Protein AF-A0A536WV20-F1 (afdb_monomer_lite)

Structure (mmCIF, N/CA/C/O backbone):
data_AF-A0A536WV20-F1
#
_entry.id   AF-A0A536WV20-F1
#
loop_
_atom_site.group_PDB
_atom_site.id
_atom_site.type_symbol
_atom_site.label_atom_id
_atom_site.label_alt_id
_atom_site.label_comp_id
_atom_site.label_asym_id
_atom_site.label_entity_id
_atom_site.label_seq_id
_atom_site.pdbx_PDB_ins_code
_atom_site.Cartn_x
_atom_site.Cartn_y
_atom_site.Cartn_z
_atom_site.occupancy
_atom_site.B_iso_or_equiv
_atom_site.auth_seq_id
_atom_site.auth_comp_id
_atom_site.auth_asym_id
_atom_site.auth_atom_id
_atom_site.pdbx_PDB_model_num
ATOM 1 N N . GLU A 1 1 ? 13.474 -10.451 -1.162 1.00 84.31 1 GLU A N 1
ATOM 2 C CA . GLU A 1 1 ? 13.667 -10.788 -2.594 1.00 84.31 1 GLU A CA 1
ATOM 3 C C . GLU A 1 1 ? 13.520 -9.585 -3.529 1.00 84.31 1 GLU A C 1
ATOM 5 O O . GLU A 1 1 ? 14.409 -9.391 -4.350 1.00 84.31 1 GLU A O 1
ATOM 10 N N . ASN A 1 2 ? 12.501 -8.727 -3.363 1.00 91.81 2 ASN A N 1
ATOM 11 C CA . ASN A 1 2 ? 12.269 -7.551 -4.223 1.00 91.81 2 ASN A CA 1
ATOM 12 C C . ASN A 1 2 ? 13.523 -6.683 -4.487 1.00 91.81 2 ASN A C 1
ATOM 14 O O . ASN A 1 2 ? 13.945 -6.533 -5.629 1.00 91.81 2 ASN A O 1
ATOM 18 N N . ILE A 1 3 ? 14.193 -6.192 -3.437 1.00 95.00 3 ILE A N 1
ATOM 19 C CA . ILE A 1 3 ? 15.390 -5.336 -3.575 1.00 95.00 3 ILE A CA 1
ATOM 20 C C . ILE A 1 3 ? 16.515 -6.014 -4.375 1.00 95.00 3 ILE A C 1
ATOM 22 O O . ILE A 1 3 ? 17.208 -5.362 -5.155 1.00 95.00 3 ILE A O 1
ATOM 26 N N . ALA A 1 4 ? 16.709 -7.323 -4.200 1.00 96.19 4 ALA A N 1
ATOM 27 C CA . ALA A 1 4 ? 17.731 -8.066 -4.934 1.00 96.19 4 ALA A CA 1
ATOM 28 C C . ALA A 1 4 ? 17.379 -8.210 -6.423 1.00 96.19 4 ALA A C 1
ATOM 30 O O . ALA A 1 4 ? 18.282 -8.197 -7.257 1.00 96.19 4 ALA A O 1
ATOM 31 N N . ASN A 1 5 ? 16.088 -8.321 -6.754 1.00 94.56 5 ASN A N 1
ATOM 32 C CA . ASN A 1 5 ? 15.603 -8.309 -8.131 1.00 94.56 5 ASN A CA 1
ATOM 33 C C . ASN A 1 5 ? 15.770 -6.919 -8.766 1.00 94.56 5 ASN A C 1
ATOM 35 O O . ASN A 1 5 ? 16.428 -6.788 -9.795 1.00 94.56 5 ASN A O 1
ATOM 39 N N . LEU A 1 6 ? 15.276 -5.870 -8.100 1.00 97.00 6 LEU A N 1
ATOM 40 C CA . LEU A 1 6 ? 15.332 -4.489 -8.588 1.00 97.00 6 LEU A CA 1
ATOM 41 C C . LEU A 1 6 ? 16.759 -4.032 -8.914 1.00 97.00 6 LEU A C 1
ATOM 43 O O . LEU A 1 6 ? 16.986 -3.418 -9.951 1.00 97.00 6 LEU A O 1
ATOM 47 N N . LYS A 1 7 ? 17.754 -4.395 -8.095 1.00 97.25 7 LYS A N 1
ATOM 48 C CA . LYS A 1 7 ? 19.169 -4.051 -8.343 1.00 97.25 7 LYS A CA 1
ATOM 49 C C . LYS A 1 7 ? 19.711 -4.547 -9.692 1.00 97.25 7 LYS A C 1
ATOM 51 O O . LYS A 1 7 ? 20.658 -3.952 -10.212 1.00 97.25 7 LYS A O 1
ATOM 56 N N . LYS A 1 8 ? 19.143 -5.627 -10.238 1.00 97.75 8 LYS A N 1
ATOM 57 C CA . LYS A 1 8 ? 19.555 -6.234 -11.514 1.00 97.75 8 LYS A CA 1
ATOM 58 C C . LYS A 1 8 ? 18.877 -5.585 -12.723 1.00 97.75 8 LYS A C 1
ATOM 60 O O . LYS A 1 8 ? 19.379 -5.722 -13.833 1.00 97.75 8 LYS A O 1
ATOM 65 N N . LEU A 1 9 ? 17.759 -4.891 -12.518 1.00 97.81 9 LEU A N 1
ATOM 66 C CA . LEU A 1 9 ? 16.974 -4.264 -13.578 1.00 97.81 9 LEU A CA 1
ATOM 67 C C . LEU A 1 9 ? 17.473 -2.843 -13.862 1.00 97.81 9 LEU A C 1
ATOM 69 O O . LEU A 1 9 ? 18.123 -2.212 -13.023 1.00 97.81 9 LEU A O 1
ATOM 73 N N . LYS A 1 10 ? 17.189 -2.345 -15.070 1.00 97.56 10 LYS A N 1
ATOM 74 C CA . LYS A 1 10 ? 17.560 -1.003 -15.547 1.00 97.56 10 LYS A CA 1
ATOM 75 C C . LYS A 1 10 ? 16.456 -0.432 -16.438 1.00 97.56 10 LYS A C 1
ATOM 77 O O . LYS A 1 10 ? 15.725 -1.199 -17.065 1.00 97.56 10 LYS A O 1
ATOM 82 N N . GLY A 1 11 ? 16.383 0.898 -16.519 1.00 96.31 11 GLY A N 1
ATOM 83 C CA . GLY A 1 11 ? 15.439 1.617 -17.381 1.00 96.31 11 GLY A CA 1
ATOM 84 C C . GLY A 1 11 ? 13.991 1.169 -17.170 1.00 96.31 11 GLY A C 1
ATOM 85 O O . GLY A 1 11 ? 13.594 0.861 -16.050 1.00 96.31 11 GLY A O 1
ATOM 86 N N . SER A 1 12 ? 13.240 1.027 -18.261 1.00 95.88 12 SER A N 1
ATOM 87 C CA . SER A 1 12 ? 11.817 0.660 -18.225 1.00 95.88 12 SER A CA 1
ATOM 88 C C . SER A 1 12 ? 11.521 -0.660 -17.503 1.00 95.88 12 SER A C 1
ATOM 90 O O . SER A 1 12 ? 10.455 -0.807 -16.906 1.00 95.88 12 SER A O 1
ATOM 92 N N . ALA A 1 13 ? 12.456 -1.618 -17.517 1.00 96.06 13 ALA A N 1
ATOM 93 C CA . ALA A 1 13 ? 12.307 -2.872 -16.783 1.00 96.06 13 ALA A CA 1
ATOM 94 C C . ALA A 1 13 ? 12.383 -2.657 -15.264 1.00 96.06 13 ALA A C 1
ATOM 96 O O . ALA A 1 13 ? 11.644 -3.298 -14.518 1.00 96.06 13 ALA A O 1
ATOM 9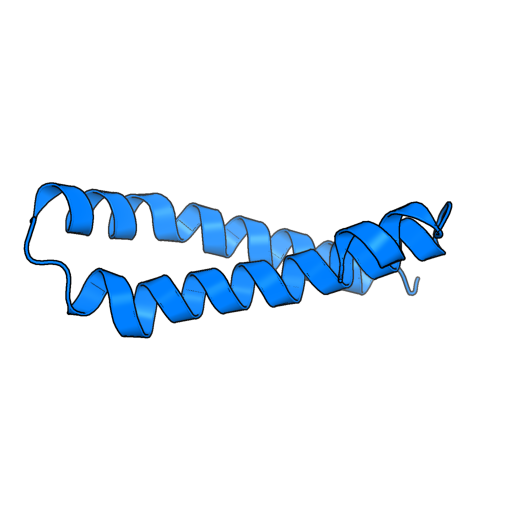7 N N . PHE A 1 14 ? 13.253 -1.748 -14.807 1.00 97.56 14 PHE A N 1
ATOM 98 C CA . PHE A 1 14 ? 13.299 -1.341 -13.403 1.00 97.56 14 PHE A CA 1
ATOM 99 C C . PHE A 1 14 ? 12.024 -0.595 -13.024 1.00 97.56 14 PHE A C 1
ATOM 101 O O . PHE A 1 14 ? 11.387 -0.969 -12.044 1.00 97.56 14 PHE A O 1
ATOM 108 N N . ASP A 1 15 ? 11.640 0.403 -13.823 1.00 97.12 15 ASP A N 1
ATOM 109 C CA . ASP A 1 15 ? 10.484 1.248 -13.528 1.00 97.12 15 ASP A CA 1
ATOM 110 C C . ASP A 1 15 ? 9.225 0.393 -13.367 1.00 97.12 15 ASP A C 1
ATOM 112 O O . ASP A 1 15 ? 8.501 0.527 -12.382 1.00 97.12 15 ASP A O 1
ATOM 116 N N . ARG A 1 16 ? 8.984 -0.540 -14.300 1.00 96.38 16 ARG A N 1
ATOM 117 C CA . ARG A 1 16 ? 7.816 -1.428 -14.255 1.00 96.38 16 ARG A CA 1
ATOM 118 C C . ARG A 1 16 ? 7.828 -2.313 -13.014 1.00 96.38 16 ARG A C 1
ATOM 120 O O . ARG A 1 16 ? 6.841 -2.349 -12.290 1.00 96.38 16 ARG A O 1
ATOM 127 N N . ALA A 1 17 ? 8.949 -2.978 -12.736 1.00 96.88 17 ALA A N 1
ATOM 128 C CA . ALA A 1 17 ? 9.057 -3.852 -11.570 1.00 96.88 17 ALA A CA 1
ATOM 129 C C . ALA A 1 17 ? 8.906 -3.089 -10.244 1.00 96.88 17 ALA A C 1
ATOM 131 O O . ALA A 1 17 ? 8.346 -3.624 -9.288 1.00 96.88 17 ALA A O 1
ATOM 132 N N . TYR A 1 18 ? 9.395 -1.849 -10.183 1.00 97.50 18 TYR A N 1
ATOM 133 C CA . TYR A 1 18 ? 9.223 -0.978 -9.028 1.00 97.50 18 TYR A CA 1
ATOM 134 C C . TYR A 1 18 ? 7.748 -0.608 -8.837 1.00 97.50 18 TYR A C 1
ATOM 136 O O . TYR A 1 18 ? 7.197 -0.851 -7.770 1.00 97.50 18 TYR A O 1
ATOM 144 N N . VAL A 1 19 ? 7.079 -0.100 -9.875 1.00 98.00 19 VAL A N 1
ATOM 145 C CA . VAL A 1 19 ? 5.667 0.310 -9.796 1.00 98.00 19 VAL A CA 1
ATOM 146 C C . VAL A 1 19 ? 4.745 -0.872 -9.486 1.00 98.00 19 VAL A C 1
ATOM 148 O O . VAL A 1 19 ? 3.868 -0.744 -8.632 1.00 98.00 19 VAL A O 1
ATOM 151 N N . ASP A 1 20 ? 4.970 -2.034 -10.105 1.00 97.25 20 ASP A N 1
ATOM 152 C CA . ASP A 1 20 ? 4.223 -3.261 -9.804 1.00 97.25 20 ASP A CA 1
ATOM 153 C C . ASP A 1 20 ? 4.355 -3.639 -8.316 1.00 97.25 20 ASP A C 1
ATOM 155 O O . ASP A 1 20 ? 3.373 -4.026 -7.673 1.00 97.25 20 ASP A O 1
ATOM 159 N N . HIS A 1 21 ? 5.555 -3.477 -7.744 1.00 97.44 21 HIS A N 1
ATOM 160 C CA . HIS A 1 21 ? 5.778 -3.693 -6.319 1.00 97.44 21 HIS A CA 1
ATOM 161 C C . HIS A 1 21 ? 5.065 -2.656 -5.450 1.00 97.44 21 HIS A C 1
ATOM 163 O O . HIS A 1 21 ? 4.410 -3.051 -4.490 1.00 97.44 21 HIS A O 1
ATOM 169 N N . GLU A 1 22 ? 5.155 -1.363 -5.770 1.00 97.81 22 GLU A N 1
ATOM 170 C CA . GLU A 1 22 ? 4.511 -0.300 -4.987 1.00 97.81 22 GLU A CA 1
ATOM 171 C C . GLU A 1 22 ? 2.983 -0.465 -4.952 1.00 97.81 22 GLU A C 1
ATOM 173 O O . GLU A 1 22 ? 2.375 -0.310 -3.893 1.00 97.81 22 GLU A O 1
ATOM 178 N N . VAL A 1 23 ? 2.352 -0.867 -6.064 1.00 98.50 23 VAL A N 1
ATOM 179 C CA . VAL A 1 23 ? 0.910 -1.180 -6.098 1.00 98.50 23 VAL A CA 1
ATOM 180 C C . VAL A 1 23 ? 0.578 -2.319 -5.132 1.00 98.50 23 VAL A C 1
ATOM 182 O O . VAL A 1 23 ? -0.314 -2.182 -4.289 1.00 98.50 23 VAL A O 1
ATOM 185 N N . ALA A 1 24 ? 1.302 -3.438 -5.222 1.00 98.12 24 ALA A N 1
ATOM 186 C CA . ALA A 1 24 ? 1.066 -4.590 -4.356 1.00 98.12 24 ALA A CA 1
ATOM 187 C C . ALA A 1 24 ? 1.340 -4.265 -2.877 1.00 98.12 24 ALA A C 1
ATOM 189 O O . ALA A 1 24 ? 0.573 -4.649 -1.993 1.00 98.12 24 ALA A O 1
ATOM 190 N N . TYR A 1 25 ? 2.416 -3.529 -2.606 1.00 97.81 25 TYR A N 1
ATOM 191 C CA . TYR A 1 25 ? 2.847 -3.181 -1.262 1.00 97.81 25 TYR A CA 1
ATOM 192 C C . TYR A 1 25 ? 1.879 -2.208 -0.585 1.00 97.81 25 TYR A C 1
ATOM 194 O O . TYR A 1 25 ? 1.439 -2.465 0.535 1.00 97.81 25 TYR A O 1
ATOM 202 N N . HIS A 1 26 ? 1.465 -1.135 -1.265 1.00 98.56 26 HIS A N 1
ATOM 203 C CA . HIS A 1 26 ? 0.490 -0.196 -0.708 1.00 98.56 26 HIS A CA 1
ATOM 204 C C . HIS A 1 26 ? -0.882 -0.840 -0.480 1.00 98.56 26 HIS A C 1
ATOM 206 O O . HIS A 1 26 ? -1.521 -0.546 0.532 1.00 98.56 26 HIS A O 1
ATOM 212 N N . GLN A 1 27 ? -1.315 -1.761 -1.350 1.00 98.69 27 GLN A N 1
ATOM 213 C CA . GLN A 1 27 ? -2.530 -2.543 -1.108 1.00 98.69 27 GLN A CA 1
ATOM 214 C C . GLN A 1 27 ? -2.399 -3.414 0.152 1.00 98.69 27 GLN A C 1
ATOM 216 O O . GLN A 1 27 ? -3.300 -3.409 0.989 1.00 98.69 27 GLN A O 1
ATOM 221 N N . ALA A 1 28 ? -1.268 -4.102 0.335 1.00 98.50 28 ALA A N 1
ATOM 222 C CA . ALA A 1 28 ? -1.019 -4.911 1.528 1.00 98.50 28 ALA A CA 1
ATOM 223 C C . ALA A 1 28 ? -0.984 -4.066 2.815 1.00 98.50 28 ALA A C 1
ATOM 225 O O . ALA A 1 28 ? -1.508 -4.487 3.846 1.00 98.50 28 ALA A O 1
ATOM 226 N N . VAL A 1 29 ? -0.415 -2.857 2.762 1.00 98.31 29 VAL A N 1
ATOM 227 C CA . VAL A 1 29 ? -0.420 -1.916 3.895 1.00 98.31 29 VAL A CA 1
ATOM 228 C C . VAL A 1 29 ? -1.838 -1.449 4.223 1.00 98.31 29 VAL A C 1
ATOM 230 O O . VAL A 1 29 ? -2.204 -1.421 5.397 1.00 98.31 29 VAL A O 1
ATOM 233 N N . LEU A 1 30 ? -2.655 -1.118 3.218 1.00 98.81 30 LEU A N 1
ATOM 234 C CA . LEU A 1 30 ? -4.060 -0.754 3.431 1.00 98.81 30 LEU A CA 1
ATOM 235 C C . LEU A 1 30 ? -4.860 -1.915 4.026 1.00 98.81 30 LEU A C 1
ATOM 237 O O . LEU A 1 30 ? -5.601 -1.713 4.983 1.00 98.81 30 LEU A O 1
ATOM 241 N N . ASP A 1 31 ? -4.657 -3.135 3.532 1.00 98.81 31 ASP A N 1
ATOM 242 C CA . ASP A 1 31 ? -5.287 -4.327 4.100 1.00 98.81 31 ASP A CA 1
ATOM 243 C C . ASP A 1 31 ? -4.870 -4.553 5.557 1.00 98.81 31 ASP A C 1
ATOM 245 O O . ASP A 1 31 ? -5.717 -4.845 6.405 1.00 98.81 31 ASP A O 1
ATOM 249 N N . ALA A 1 32 ? -3.585 -4.380 5.876 1.00 98.62 32 ALA A N 1
ATOM 250 C CA . ALA A 1 32 ? -3.094 -4.482 7.244 1.00 98.62 32 ALA A CA 1
ATOM 251 C C . ALA A 1 32 ? -3.718 -3.409 8.149 1.00 98.62 32 ALA A C 1
ATOM 253 O O . ALA A 1 32 ? -4.176 -3.737 9.247 1.00 98.62 32 ALA A O 1
ATOM 254 N N . LEU A 1 33 ? -3.786 -2.154 7.689 1.00 98.56 33 LEU A N 1
ATOM 255 C CA . LEU A 1 33 ? -4.437 -1.060 8.411 1.00 98.56 33 LEU A CA 1
ATOM 256 C C . LEU A 1 33 ? -5.909 -1.376 8.687 1.00 98.56 33 LEU A C 1
ATOM 258 O O . LEU A 1 33 ? -6.333 -1.344 9.842 1.00 98.56 33 LEU A O 1
ATOM 262 N N . ASP A 1 34 ? -6.662 -1.728 7.650 1.00 98.62 34 ASP A N 1
ATOM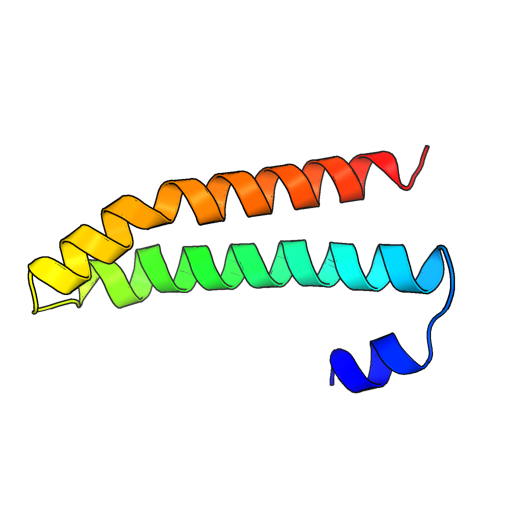 263 C CA . ASP A 1 34 ? -8.120 -1.815 7.708 1.00 98.62 34 ASP A CA 1
ATOM 264 C C . ASP A 1 34 ? -8.620 -3.078 8.399 1.00 98.62 34 ASP A C 1
ATOM 266 O O . ASP A 1 34 ? -9.606 -3.035 9.134 1.00 98.62 34 ASP A O 1
ATOM 270 N N . LYS A 1 35 ? -7.953 -4.211 8.167 1.00 98.62 35 LYS A N 1
ATOM 271 C CA . LYS A 1 35 ? -8.427 -5.522 8.633 1.00 98.62 35 LYS A CA 1
ATOM 272 C C . LYS A 1 35 ? -7.798 -5.934 9.956 1.00 98.62 35 LYS A C 1
ATOM 274 O O . LYS A 1 35 ? -8.381 -6.740 10.674 1.00 98.62 35 LYS A O 1
ATOM 279 N N . THR A 1 36 ? -6.617 -5.402 10.282 1.00 98.38 36 THR A N 1
ATOM 280 C CA . THR A 1 36 ? -5.839 -5.860 11.442 1.00 98.38 36 THR A CA 1
ATOM 281 C C . THR A 1 36 ? -5.541 -4.734 12.423 1.00 98.38 36 THR A C 1
ATOM 283 O O . THR A 1 36 ? -5.922 -4.834 13.584 1.00 98.38 36 THR A O 1
ATOM 286 N N . LEU A 1 37 ? -4.881 -3.656 12.001 1.00 98.44 37 LEU A N 1
ATOM 287 C CA . LEU A 1 37 ? -4.310 -2.687 12.939 1.00 98.44 37 LEU A CA 1
ATOM 288 C C . LEU A 1 37 ? -5.358 -1.738 13.530 1.00 98.44 37 LEU A C 1
ATOM 290 O O . LEU A 1 37 ? -5.464 -1.644 14.750 1.00 98.44 37 LEU A O 1
ATOM 294 N N . ILE A 1 38 ? -6.159 -1.064 12.700 1.00 98.50 38 ILE A N 1
ATOM 295 C CA . ILE A 1 38 ? -7.180 -0.110 13.166 1.00 98.50 38 ILE A CA 1
ATOM 296 C C . ILE A 1 38 ? -8.252 -0.795 14.032 1.00 98.50 38 ILE A C 1
ATOM 298 O O . ILE A 1 38 ? -8.571 -0.245 15.092 1.00 98.50 38 ILE A O 1
ATOM 302 N N . PRO A 1 39 ? -8.792 -1.979 13.665 1.00 98.50 39 PRO A N 1
ATOM 303 C CA . PRO A 1 39 ? -9.794 -2.655 14.490 1.00 98.50 39 PRO A CA 1
ATOM 304 C C . PRO A 1 39 ? -9.268 -3.117 15.854 1.00 98.50 39 PRO A C 1
ATOM 306 O O . PRO A 1 39 ? -10.018 -3.101 16.825 1.00 98.50 39 PRO A O 1
ATOM 309 N N . ASN A 1 40 ? -7.992 -3.515 15.941 1.00 98.38 40 ASN A N 1
ATOM 310 C CA . ASN A 1 40 ? -7.408 -4.089 17.160 1.00 98.38 40 ASN A CA 1
ATOM 311 C C . ASN A 1 40 ? -6.594 -3.081 17.995 1.00 98.38 40 ASN A C 1
ATOM 313 O O . ASN A 1 40 ? -6.067 -3.440 19.053 1.00 98.38 40 ASN A O 1
ATOM 317 N N . ALA A 1 41 ? -6.467 -1.828 17.548 1.00 98.44 41 ALA A N 1
ATOM 318 C CA . ALA A 1 41 ? -5.747 -0.795 18.282 1.00 98.44 41 ALA A CA 1
ATOM 319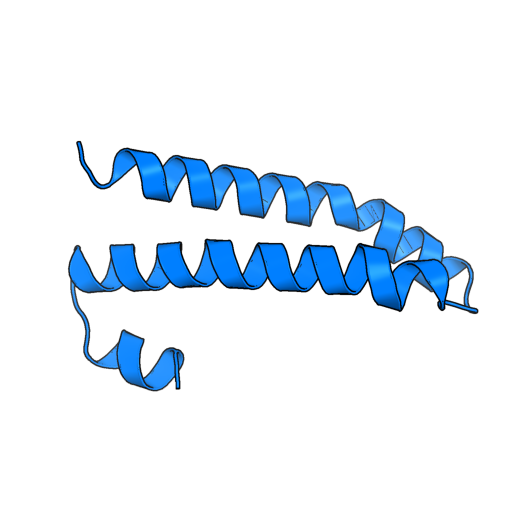 C C . ALA A 1 41 ? -6.485 -0.404 19.568 1.00 98.44 41 ALA A C 1
ATOM 321 O O . ALA A 1 41 ? -7.626 0.050 19.533 1.00 98.44 41 ALA A O 1
ATOM 322 N N . LYS A 1 42 ? -5.791 -0.553 20.702 1.00 98.38 42 LYS A N 1
ATOM 323 C CA . LYS A 1 42 ? -6.291 -0.194 22.041 1.00 98.38 42 LYS A CA 1
ATOM 324 C C . LYS A 1 42 ? -5.899 1.217 22.479 1.00 98.38 42 LYS A C 1
ATOM 326 O O . LYS A 1 42 ? -6.509 1.771 23.382 1.00 98.38 42 LYS A O 1
ATOM 331 N N . ASN A 1 43 ? -4.829 1.761 21.901 1.00 98.56 43 ASN A N 1
ATOM 332 C CA . ASN A 1 43 ? -4.412 3.132 22.163 1.00 98.56 43 ASN A CA 1
ATOM 333 C C . ASN A 1 43 ? -5.159 4.061 21.197 1.00 98.56 43 ASN A C 1
ATOM 335 O O . ASN A 1 43 ? -4.984 3.962 19.980 1.00 98.56 43 ASN A O 1
ATOM 339 N N . GLU A 1 44 ? -5.989 4.942 21.750 1.00 98.44 44 GLU A N 1
ATOM 340 C CA . GLU A 1 44 ? -6.866 5.819 20.969 1.00 98.44 44 GLU A CA 1
ATOM 341 C C . GLU A 1 44 ? -6.087 6.824 20.110 1.00 98.44 44 GLU A C 1
ATOM 343 O O . GLU A 1 44 ? -6.477 7.083 18.973 1.00 98.44 44 GLU A O 1
ATOM 348 N N . GLU A 1 45 ? -4.947 7.333 20.586 1.00 98.44 45 GLU A N 1
ATOM 349 C CA . GLU A 1 45 ? -4.104 8.256 19.812 1.00 98.44 45 GLU A CA 1
ATOM 350 C C . GLU A 1 45 ? -3.476 7.565 18.598 1.00 98.44 45 GLU A C 1
ATOM 352 O O . GLU A 1 45 ? -3.497 8.104 17.492 1.00 98.44 45 GLU A O 1
ATOM 357 N N . LEU A 1 46 ? -2.978 6.338 18.773 1.00 98.25 46 LEU A N 1
ATOM 358 C CA . LEU A 1 46 ? -2.444 5.521 17.687 1.00 98.25 46 LEU A CA 1
ATOM 359 C C . LEU A 1 46 ? -3.538 5.177 16.672 1.00 98.25 46 LEU A C 1
ATOM 361 O O . LEU A 1 46 ? -3.316 5.282 15.466 1.00 98.25 46 LEU A O 1
ATOM 365 N N . LYS A 1 47 ? -4.730 4.795 17.141 1.00 98.75 47 LYS A N 1
ATOM 366 C CA . LYS A 1 47 ? -5.876 4.521 16.268 1.00 98.75 47 LYS A CA 1
ATOM 367 C C . LYS A 1 47 ? -6.266 5.760 15.465 1.00 98.75 47 LYS A C 1
ATOM 369 O O . LYS A 1 47 ? -6.407 5.674 14.245 1.00 98.75 47 LYS A O 1
ATOM 374 N N . ALA A 1 48 ? -6.382 6.911 16.126 1.00 98.62 48 ALA A N 1
ATOM 375 C CA . ALA A 1 48 ? -6.687 8.181 15.481 1.00 98.62 48 ALA A CA 1
ATOM 376 C C . ALA A 1 48 ? -5.607 8.573 14.463 1.00 98.62 48 ALA A C 1
ATOM 378 O O . ALA A 1 48 ? -5.937 8.999 13.357 1.00 98.62 48 ALA A O 1
ATOM 379 N N . LEU A 1 49 ? -4.326 8.371 14.791 1.00 98.56 49 LEU A N 1
ATOM 380 C CA . LEU A 1 49 ? -3.218 8.609 13.870 1.00 98.56 49 LEU A CA 1
ATOM 381 C C . LEU A 1 49 ? -3.332 7.722 12.627 1.00 98.56 49 LEU A C 1
ATOM 383 O O . LEU A 1 49 ? -3.264 8.243 11.518 1.00 98.56 49 LEU A O 1
ATOM 387 N N . MET A 1 50 ? -3.558 6.415 12.791 1.00 98.62 50 MET A N 1
ATOM 388 C CA . MET A 1 50 ? -3.720 5.483 11.669 1.00 98.62 50 MET A CA 1
ATOM 389 C C . MET A 1 50 ? -4.897 5.865 10.765 1.00 98.62 50 MET A C 1
ATOM 391 O O . MET A 1 50 ? -4.739 5.912 9.546 1.00 98.62 50 MET A O 1
ATOM 395 N N . VAL A 1 51 ? -6.051 6.212 11.344 1.00 98.56 51 VAL A N 1
ATOM 396 C CA . VAL A 1 51 ? -7.215 6.699 10.583 1.00 98.56 51 VAL A CA 1
ATOM 397 C C . VAL A 1 51 ? -6.886 8.000 9.846 1.00 98.56 51 VAL A C 1
ATOM 399 O O . VAL A 1 51 ? -7.237 8.144 8.677 1.00 98.56 51 VAL A O 1
ATOM 402 N N . LYS A 1 52 ? -6.168 8.927 10.491 1.00 98.62 52 LYS A N 1
ATOM 403 C CA . LYS A 1 52 ? -5.767 10.213 9.905 1.00 98.62 52 LYS A CA 1
ATOM 404 C C . LYS A 1 52 ? -4.794 10.056 8.735 1.00 98.62 52 LYS A C 1
ATOM 406 O O . LYS A 1 52 ? -4.897 10.815 7.777 1.00 98.62 52 LYS A O 1
ATOM 411 N N . VAL A 1 53 ? -3.851 9.112 8.800 1.00 98.12 53 VAL A N 1
ATOM 412 C CA . VAL A 1 53 ? -2.845 8.912 7.737 1.00 98.12 53 VAL A CA 1
ATOM 413 C C . VAL A 1 53 ? -3.316 7.977 6.627 1.00 98.12 53 VAL A C 1
ATOM 415 O O . VAL A 1 53 ? -2.790 8.050 5.518 1.00 98.12 53 VAL A O 1
ATOM 418 N N . ARG A 1 54 ? -4.325 7.131 6.874 1.00 98.50 54 ARG A N 1
ATOM 419 C CA . ARG A 1 54 ? -4.879 6.197 5.881 1.00 98.50 54 ARG A CA 1
ATOM 420 C C . ARG A 1 54 ? -5.182 6.845 4.516 1.00 98.50 54 ARG A C 1
ATOM 422 O O . ARG A 1 54 ? -4.811 6.239 3.511 1.00 98.50 54 ARG A O 1
ATOM 429 N N . PRO A 1 55 ? -5.788 8.049 4.413 1.00 98.69 55 PRO A N 1
ATOM 430 C CA . PRO A 1 55 ? -6.032 8.687 3.118 1.00 98.69 55 PRO A CA 1
ATOM 431 C C . PRO A 1 55 ? -4.762 8.920 2.288 1.00 98.69 55 PRO A C 1
ATOM 433 O O . PRO A 1 55 ? -4.824 8.844 1.065 1.00 98.69 55 PRO A O 1
ATOM 436 N N . ALA A 1 56 ? -3.607 9.146 2.925 1.00 98.50 56 ALA A N 1
ATOM 437 C CA . ALA A 1 56 ? -2.342 9.287 2.208 1.00 98.50 56 ALA A CA 1
ATOM 438 C C . ALA A 1 56 ? -1.946 7.965 1.532 1.00 98.50 56 ALA A C 1
ATOM 440 O O . ALA A 1 56 ? -1.621 7.958 0.351 1.00 98.50 56 ALA A O 1
ATOM 441 N N . PHE A 1 57 ? -2.064 6.830 2.230 1.00 98.12 57 PHE A N 1
ATOM 442 C CA . PHE A 1 57 ? -1.804 5.510 1.640 1.00 98.12 57 PHE A CA 1
ATOM 443 C C . PHE A 1 57 ? -2.739 5.196 0.466 1.00 98.12 57 PHE A C 1
ATOM 445 O O . PHE A 1 57 ? -2.290 4.644 -0.535 1.00 98.12 57 PHE A O 1
ATOM 452 N N . VAL A 1 58 ? -4.013 5.598 0.555 1.00 98.75 58 VAL A N 1
ATOM 453 C CA . VAL A 1 58 ? -4.958 5.489 -0.570 1.00 98.75 58 VAL A CA 1
ATOM 454 C C . VAL A 1 58 ? -4.480 6.321 -1.760 1.00 98.75 58 VAL A C 1
ATOM 456 O O . VAL A 1 58 ? -4.393 5.797 -2.866 1.00 98.75 58 VAL A O 1
ATOM 459 N N . ALA A 1 59 ? -4.114 7.587 -1.544 1.00 98.62 59 ALA A N 1
ATOM 460 C CA . ALA A 1 59 ? -3.618 8.452 -2.614 1.00 98.62 59 ALA A CA 1
ATOM 461 C C . ALA A 1 59 ? -2.343 7.893 -3.273 1.00 98.62 59 ALA A C 1
ATOM 463 O O . ALA A 1 59 ? -2.237 7.885 -4.498 1.00 98.62 59 ALA A O 1
ATOM 464 N N . HIS A 1 60 ? -1.408 7.364 -2.479 1.00 98.38 60 HIS A N 1
ATOM 465 C CA . HIS A 1 60 ? -0.200 6.710 -2.987 1.00 98.38 60 HIS A CA 1
ATOM 466 C C . HIS A 1 60 ? -0.517 5.472 -3.840 1.00 98.38 60 HIS A C 1
ATOM 468 O O . HIS A 1 60 ? 0.046 5.332 -4.926 1.00 98.38 60 HIS A O 1
ATOM 474 N N . LEU A 1 61 ? -1.447 4.612 -3.407 1.00 98.69 61 LEU A N 1
ATOM 475 C CA . LEU A 1 61 ? -1.873 3.452 -4.195 1.00 98.69 61 LEU A CA 1
ATOM 476 C C . LEU A 1 61 ? -2.502 3.872 -5.531 1.00 98.69 61 LEU A C 1
ATOM 478 O O . LEU A 1 61 ? -2.170 3.308 -6.572 1.00 98.69 61 LEU A O 1
ATOM 482 N N . GLU A 1 62 ? -3.389 4.865 -5.521 1.00 98.62 62 GLU A N 1
ATOM 483 C CA . GLU A 1 62 ? -4.042 5.337 -6.746 1.00 98.62 62 GLU A CA 1
ATOM 484 C C . GLU A 1 62 ? -3.049 6.001 -7.709 1.00 98.62 62 GLU A C 1
ATOM 486 O O . GLU A 1 62 ? -3.103 5.765 -8.917 1.00 98.62 62 GLU A O 1
ATOM 491 N N . HIS A 1 63 ? -2.070 6.748 -7.193 1.00 98.19 63 HIS A N 1
ATOM 492 C CA . HIS A 1 63 ? -0.964 7.258 -8.005 1.00 98.19 63 HIS A CA 1
ATOM 493 C C . HIS A 1 63 ? -0.135 6.123 -8.621 1.00 98.19 63 HIS A C 1
ATOM 495 O O . HIS A 1 63 ? 0.170 6.176 -9.813 1.00 98.19 63 HIS A O 1
ATOM 501 N N . ALA A 1 64 ? 0.190 5.083 -7.848 1.00 98.12 64 ALA A N 1
ATOM 502 C CA . ALA A 1 64 ? 0.939 3.931 -8.344 1.00 98.12 64 ALA A CA 1
ATOM 503 C C . ALA A 1 64 ? 0.165 3.174 -9.439 1.00 98.12 64 ALA A C 1
ATOM 505 O O . ALA A 1 64 ? 0.736 2.874 -10.484 1.00 98.12 64 ALA A O 1
ATOM 506 N N . LYS A 1 65 ? -1.146 2.948 -9.269 1.00 98.31 65 LYS A N 1
ATOM 507 C CA . LYS A 1 65 ? -2.010 2.340 -10.302 1.00 98.31 65 LYS A CA 1
ATOM 508 C C . LYS A 1 65 ? -2.097 3.196 -11.566 1.00 98.31 65 LYS A C 1
ATOM 510 O O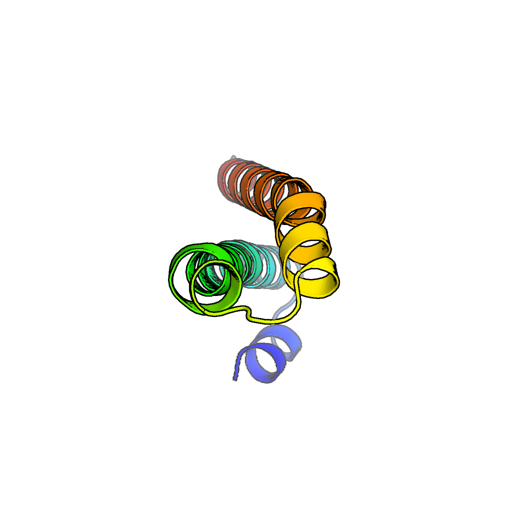 . LYS A 1 65 ? -2.035 2.667 -12.673 1.00 98.31 65 LYS A O 1
ATOM 515 N N . SER A 1 66 ? -2.226 4.514 -11.412 1.00 97.81 66 SER A N 1
ATOM 516 C CA . SER A 1 66 ? -2.252 5.452 -12.540 1.00 97.81 66 SER A CA 1
ATOM 517 C C . SER A 1 66 ? -0.941 5.414 -13.332 1.00 97.81 66 SER A C 1
ATOM 519 O O . SER A 1 66 ? -0.955 5.323 -14.561 1.00 97.81 66 SER A O 1
ATOM 521 N N . MET A 1 67 ? 0.196 5.389 -12.629 1.00 96.94 67 MET A N 1
ATOM 522 C CA . MET A 1 67 ? 1.512 5.212 -13.241 1.00 96.94 67 MET A CA 1
ATOM 523 C C . MET A 1 67 ? 1.623 3.853 -13.938 1.00 96.94 67 MET A C 1
ATOM 525 O O . MET A 1 67 ? 2.001 3.794 -15.100 1.00 96.94 67 MET A O 1
ATOM 529 N N . GLN A 1 68 ? 1.215 2.765 -13.285 1.00 97.44 68 GLN A N 1
ATOM 530 C CA . GLN A 1 68 ? 1.233 1.423 -13.871 1.00 97.44 68 GLN A CA 1
ATOM 531 C C . GLN A 1 68 ? 0.453 1.364 -15.194 1.00 97.44 68 GLN A C 1
ATOM 533 O O . GLN A 1 68 ? 0.921 0.786 -16.178 1.00 97.44 68 GLN A O 1
ATO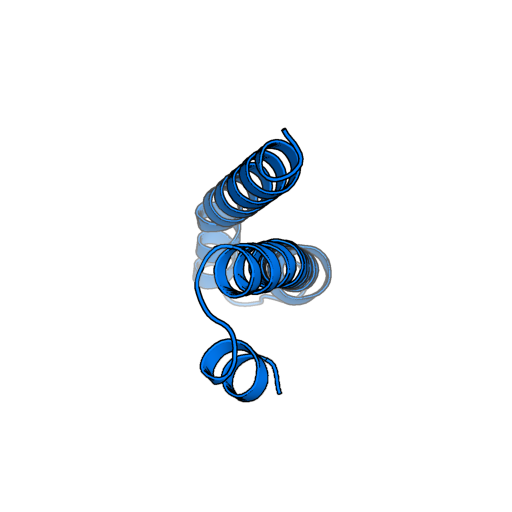M 538 N N . ALA A 1 69 ? -0.722 1.999 -15.234 1.00 96.75 69 ALA A N 1
ATOM 539 C CA . ALA A 1 69 ? -1.581 2.050 -16.411 1.00 96.75 69 ALA A CA 1
ATOM 540 C C . ALA A 1 69 ? -0.999 2.895 -17.559 1.00 96.75 69 ALA A C 1
ATOM 542 O O . ALA A 1 69 ? -1.309 2.636 -18.723 1.00 96.75 69 ALA A O 1
ATOM 543 N N . SER A 1 70 ? -0.160 3.896 -17.268 1.00 95.44 70 SER A N 1
ATOM 544 C CA . SER A 1 70 ? 0.455 4.742 -18.299 1.00 95.44 70 SER A CA 1
ATOM 545 C C . SER A 1 70 ? 1.683 4.106 -18.958 1.00 95.44 70 SER A C 1
ATOM 547 O O . SER A 1 70 ? 2.002 4.457 -20.086 1.00 95.44 70 SER A O 1
ATOM 549 N N . MET A 1 71 ? 2.322 3.118 -18.323 1.00 91.12 71 MET A N 1
ATOM 550 C CA . MET A 1 71 ? 3.560 2.479 -18.807 1.00 91.12 71 MET A CA 1
ATOM 551 C C . MET A 1 71 ? 3.382 1.515 -19.992 1.00 91.12 71 MET A C 1
ATOM 553 O O . MET A 1 71 ? 4.358 0.926 -20.458 1.00 91.12 71 MET A O 1
ATOM 557 N N . GLY A 1 72 ? 2.143 1.259 -20.418 1.00 71.44 72 GLY A N 1
ATOM 558 C CA . GLY A 1 72 ? 1.812 0.444 -21.596 1.00 71.44 72 GLY A CA 1
ATOM 559 C C . GLY A 1 72 ? 1.379 1.257 -22.821 1.00 71.44 72 GLY A C 1
ATOM 560 O O . GLY A 1 72 ? 0.951 0.656 -23.804 1.00 71.44 72 GLY A O 1
ATOM 561 N N . LYS A 1 73 ? 1.436 2.591 -22.739 1.00 55.00 73 LYS A N 1
ATOM 562 C CA . LYS A 1 73 ? 1.229 3.522 -23.855 1.00 55.00 73 LYS A CA 1
ATOM 563 C C . LYS A 1 73 ? 2.574 4.024 -24.360 1.00 55.00 73 LYS A C 1
ATOM 565 O O . LYS A 1 73 ? 2.651 4.283 -25.577 1.00 55.00 73 LYS A O 1
#

Sequence (73 aa):
ENIANLKKLKGSAFDRAYVDHEVAYHQAVLDALDKTLIPNAKNEELKA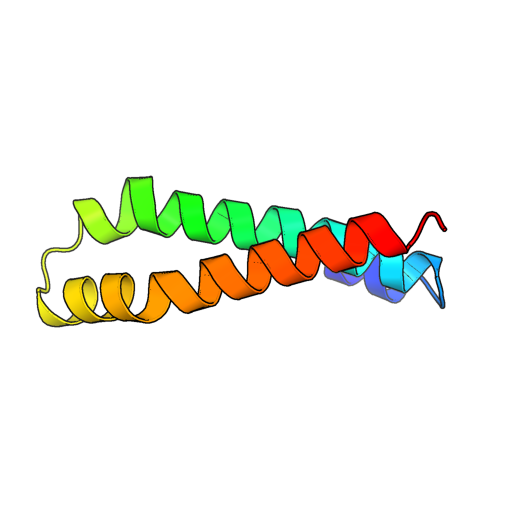LMVKVRPAFVAHLEHAKSMQASMGK

Foldseek 3Di:
DLVVVLVVDDDLRNVLSVLVCQLVVLVVVLCCLPVPDLVPDPDPVVNVVSVVCSVVSVVSNVVSVVVNVVSVD

pLDDT: mean 96.57, std 6.13, range [55.0, 98.81]

Secondary structure (DSSP, 8-state):
-HHHHHTT--HHHHHHHHHHHHHHHHHHHHHHIIIIIHHH---HHHHHHHHHHHHHHHHHHHHHHHHHHHTT-

Radius of gyration: 15.25 Å; chains: 1; bounding box: 29×21×46 Å